Protein AF-A0A1H1DS01-F1 (afdb_monomer_lite)

Structure (mmCIF, N/CA/C/O backbone):
data_AF-A0A1H1DS01-F1
#
_entry.id   AF-A0A1H1DS01-F1
#
loop_
_atom_site.group_PDB
_atom_site.id
_atom_site.type_symbol
_atom_site.label_atom_id
_atom_site.label_alt_id
_atom_site.label_comp_id
_atom_site.label_asym_id
_atom_site.label_entity_id
_atom_site.label_seq_id
_atom_site.pdbx_PDB_ins_code
_atom_site.Cartn_x
_atom_site.Cartn_y
_atom_site.Cartn_z
_atom_site.occupancy
_atom_site.B_iso_or_equiv
_atom_site.auth_seq_id
_atom_site.auth_comp_id
_atom_site.auth_asym_id
_atom_site.auth_atom_id
_atom_site.pdbx_PDB_model_num
ATOM 1 N N . MET A 1 1 ? -51.514 11.101 41.694 1.00 50.31 1 MET A N 1
ATOM 2 C CA . MET A 1 1 ? -50.246 11.629 42.234 1.00 50.31 1 MET A CA 1
ATOM 3 C C . MET A 1 1 ? -49.363 10.416 42.470 1.00 50.31 1 MET A C 1
ATOM 5 O O . MET A 1 1 ? -49.739 9.581 43.278 1.00 50.31 1 MET A O 1
ATOM 9 N N . PHE A 1 2 ? -48.338 10.200 41.643 1.00 53.12 2 PHE A N 1
ATOM 10 C CA . PHE A 1 2 ? -47.475 9.023 41.777 1.00 53.12 2 PHE A CA 1
ATOM 11 C C . PHE A 1 2 ? -46.406 9.329 42.829 1.00 53.12 2 PHE A C 1
ATOM 13 O O . PHE A 1 2 ? -45.490 10.099 42.551 1.00 53.12 2 PHE A O 1
ATOM 20 N N . ASP A 1 3 ? -46.541 8.745 44.021 1.00 54.31 3 ASP A N 1
ATOM 21 C CA . ASP A 1 3 ? -45.466 8.702 45.014 1.00 54.31 3 ASP A CA 1
ATOM 22 C C . ASP A 1 3 ? -44.385 7.747 44.503 1.00 54.31 3 ASP A C 1
ATOM 24 O O . ASP A 1 3 ? -44.428 6.531 44.704 1.00 54.31 3 ASP A O 1
ATOM 28 N N . ILE A 1 4 ? -43.426 8.297 43.762 1.00 55.34 4 ILE A N 1
ATOM 29 C CA . ILE A 1 4 ? -42.242 7.559 43.341 1.00 55.34 4 ILE A CA 1
ATOM 30 C C . ILE A 1 4 ? -41.373 7.390 44.587 1.00 55.34 4 ILE A C 1
ATOM 32 O O . ILE A 1 4 ? -40.723 8.331 45.039 1.00 55.34 4 ILE A O 1
ATOM 36 N N . GLN A 1 5 ? -41.387 6.188 45.167 1.00 58.75 5 GLN A N 1
ATOM 37 C CA . GLN A 1 5 ? -40.530 5.864 46.301 1.00 58.75 5 GLN A CA 1
ATOM 38 C C . GLN A 1 5 ? -39.050 6.068 45.911 1.00 58.75 5 GLN A C 1
ATOM 40 O O . GLN A 1 5 ? -38.630 5.603 44.846 1.00 58.75 5 GLN A O 1
ATOM 45 N N . PRO A 1 6 ? -38.228 6.720 46.754 1.00 60.66 6 PRO A N 1
ATOM 46 C CA . PRO A 1 6 ? -36.827 7.035 46.445 1.00 60.66 6 PRO A CA 1
ATOM 47 C C . PRO A 1 6 ? -35.970 5.792 46.135 1.00 60.66 6 PRO A C 1
ATOM 49 O O . PRO A 1 6 ? -34.990 5.869 45.395 1.00 60.66 6 PRO A O 1
ATOM 52 N N . THR A 1 7 ? -36.377 4.618 46.619 1.00 64.19 7 THR A N 1
ATOM 53 C CA . THR A 1 7 ? -35.790 3.304 46.302 1.00 64.19 7 THR A CA 1
ATOM 54 C C . THR A 1 7 ? -36.006 2.875 44.843 1.00 64.19 7 THR A C 1
ATOM 56 O O . THR A 1 7 ? -35.140 2.239 44.237 1.00 64.19 7 THR A O 1
ATOM 59 N N . LEU A 1 8 ? -37.135 3.257 44.245 1.00 60.75 8 LEU A N 1
ATOM 60 C CA . LEU A 1 8 ? -37.501 2.945 42.863 1.00 60.75 8 LEU A CA 1
ATOM 61 C C . LEU A 1 8 ? -36.730 3.836 41.872 1.00 60.75 8 LEU A C 1
ATOM 63 O O . LEU A 1 8 ? -36.267 3.365 40.837 1.00 60.75 8 LEU A O 1
ATOM 67 N N . MET A 1 9 ? -36.478 5.097 42.239 1.00 63.66 9 MET A N 1
ATOM 68 C CA . MET A 1 9 ? -35.556 5.978 41.507 1.00 63.66 9 MET A CA 1
ATOM 69 C C . MET A 1 9 ? -34.096 5.510 41.599 1.00 63.66 9 MET A C 1
ATOM 71 O O . MET A 1 9 ? -33.394 5.492 40.589 1.00 63.66 9 MET A O 1
ATOM 75 N N . GLY A 1 10 ? -33.640 5.089 42.785 1.00 67.69 10 GLY A N 1
ATOM 76 C CA . GLY A 1 10 ? -32.274 4.594 42.985 1.00 67.69 10 GLY A CA 1
ATOM 77 C C . GLY A 1 10 ? -31.959 3.338 42.165 1.00 67.69 10 GLY A C 1
ATOM 78 O O . GLY A 1 10 ? -30.898 3.265 41.543 1.00 67.69 10 GLY A O 1
ATOM 79 N N . SER A 1 11 ? -32.897 2.386 42.107 1.00 69.44 11 SER A N 1
ATOM 80 C CA . SER A 1 11 ? -32.769 1.150 41.315 1.00 69.44 11 SER A CA 1
ATOM 81 C C . SER A 1 11 ? -32.804 1.398 39.802 1.00 69.44 11 SER A C 1
ATOM 83 O O . SER A 1 11 ? -32.018 0.801 39.068 1.00 69.44 11 SER A O 1
ATOM 85 N N . LEU A 1 12 ? -33.634 2.333 39.324 1.00 69.62 12 LEU A N 1
ATOM 86 C CA . LEU A 1 12 ? -33.633 2.762 37.918 1.00 69.62 12 LEU A CA 1
ATOM 87 C C . LEU A 1 12 ? -32.304 3.414 37.510 1.00 69.62 12 LEU A C 1
ATOM 89 O O . LEU A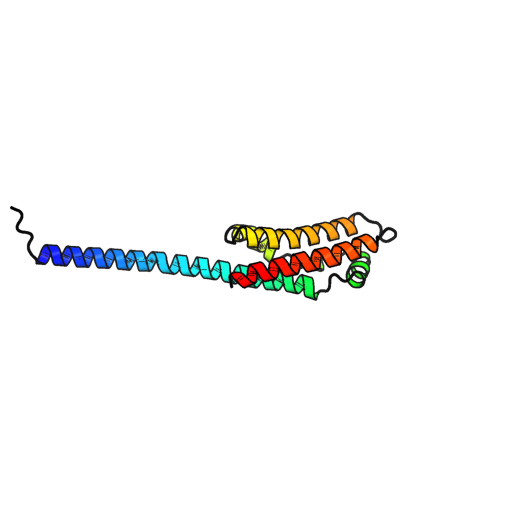 1 12 ? -31.790 3.134 36.424 1.00 69.62 12 LEU A O 1
ATOM 93 N N . LEU A 1 13 ? -31.711 4.237 38.381 1.00 68.38 13 LEU A N 1
ATOM 94 C CA . LEU A 1 13 ? -30.401 4.852 38.143 1.00 68.38 13 LEU A CA 1
ATOM 95 C C . LEU A 1 13 ? -29.264 3.819 38.118 1.00 68.38 13 LEU A C 1
ATOM 97 O O . LEU A 1 13 ? -28.383 3.895 37.266 1.00 68.38 13 LEU A O 1
ATOM 101 N N . THR A 1 14 ? -29.289 2.815 38.999 1.00 72.38 14 THR A N 1
ATOM 102 C CA . THR A 1 14 ? -28.267 1.748 38.991 1.00 72.38 14 THR A CA 1
ATOM 103 C C . THR A 1 14 ? -28.413 0.815 37.794 1.00 72.38 14 THR A C 1
ATOM 105 O O . THR A 1 14 ? -27.409 0.439 37.185 1.00 72.38 14 THR A O 1
ATOM 108 N N . ALA A 1 15 ? -29.645 0.463 37.418 1.00 70.62 15 ALA A N 1
ATOM 109 C CA . ALA A 1 15 ? -29.916 -0.364 36.245 1.00 70.62 15 ALA A CA 1
ATOM 110 C C . ALA A 1 15 ? -29.491 0.341 34.948 1.00 70.62 15 ALA A C 1
ATOM 112 O O . ALA A 1 15 ? -28.826 -0.264 34.107 1.00 70.62 15 ALA A O 1
ATOM 113 N N . SER A 1 16 ? -29.795 1.635 34.812 1.00 68.38 16 SER A N 1
ATOM 114 C CA . SER A 1 16 ? -29.337 2.432 33.669 1.00 68.38 16 SER A CA 1
ATOM 115 C C . SER A 1 16 ? -27.814 2.580 33.652 1.00 68.38 16 SER A C 1
ATOM 117 O O . SER A 1 16 ? -27.209 2.305 32.620 1.00 68.38 16 SER A O 1
ATOM 119 N N . ALA A 1 17 ? -27.166 2.891 34.779 1.00 72.25 17 ALA A N 1
ATOM 120 C CA . ALA A 1 17 ? -25.703 2.959 34.860 1.00 72.25 17 ALA A CA 1
ATOM 121 C C . ALA A 1 17 ? -25.020 1.632 34.475 1.00 72.25 17 ALA A C 1
ATOM 123 O O . ALA A 1 17 ? -24.008 1.635 33.775 1.00 72.25 17 ALA A O 1
ATOM 124 N N . SER A 1 18 ? -25.602 0.498 34.872 1.00 71.19 18 SER A N 1
ATOM 125 C CA . SER A 1 18 ? -25.107 -0.840 34.527 1.00 71.19 18 SER A CA 1
ATOM 126 C C . SER A 1 18 ? -25.268 -1.138 33.033 1.00 71.19 18 SER A C 1
ATOM 128 O O . SER A 1 18 ? -24.355 -1.673 32.407 1.00 71.19 18 SER A O 1
ATOM 130 N N . LEU A 1 19 ? -26.395 -0.733 32.436 1.00 66.00 19 LEU A N 1
ATOM 131 C CA . LEU A 1 19 ? -26.642 -0.859 31.000 1.00 66.00 19 LEU A CA 1
ATOM 132 C C . LEU A 1 19 ? -25.675 0.011 30.182 1.00 66.00 19 LEU A C 1
ATOM 134 O O . LEU A 1 19 ? -25.098 -0.465 29.208 1.00 66.00 19 LEU A O 1
ATOM 138 N N . PHE A 1 20 ? -25.443 1.258 30.605 1.00 72.00 20 PHE A N 1
ATOM 139 C CA . PHE A 1 20 ? -24.449 2.145 29.995 1.00 72.00 20 PHE A CA 1
ATOM 140 C C . PHE A 1 20 ? -23.031 1.585 30.139 1.00 72.00 20 PHE A C 1
ATOM 142 O O . PHE A 1 20 ? -22.289 1.566 29.161 1.00 72.00 20 PHE A O 1
ATOM 149 N N . GLY A 1 21 ? -22.664 1.072 31.317 1.00 69.12 21 GLY A N 1
ATOM 150 C CA . GLY A 1 21 ? -21.370 0.427 31.543 1.00 69.12 21 GLY A CA 1
ATOM 151 C C . GLY A 1 21 ? -21.156 -0.793 30.644 1.00 69.12 21 GLY A C 1
ATOM 152 O O . GLY A 1 21 ? -20.094 -0.929 30.040 1.00 69.12 21 GLY A O 1
ATOM 153 N N . ALA A 1 22 ? -22.179 -1.637 30.482 1.00 75.50 22 ALA A N 1
ATOM 154 C CA . ALA A 1 22 ? -22.139 -2.789 29.583 1.00 75.50 22 ALA A CA 1
ATOM 155 C C . ALA A 1 22 ? -22.058 -2.373 28.105 1.00 75.50 22 ALA A C 1
ATOM 157 O O . ALA A 1 22 ? -21.284 -2.949 27.343 1.00 75.50 22 ALA A O 1
ATOM 158 N N . LEU A 1 23 ? -22.806 -1.341 27.703 1.00 71.38 23 LEU A N 1
ATOM 159 C CA . LEU A 1 23 ? -22.790 -0.808 26.341 1.00 71.38 23 LEU A CA 1
ATOM 160 C C . LEU A 1 23 ? -21.414 -0.222 25.987 1.00 71.38 23 LEU A C 1
ATOM 162 O O . LEU A 1 23 ? -20.838 -0.554 24.952 1.00 71.38 23 LEU A O 1
ATOM 166 N N . VAL A 1 24 ? -20.855 0.608 26.869 1.00 73.81 24 VAL A N 1
ATOM 167 C CA . VAL A 1 24 ? -19.507 1.172 26.717 1.00 73.81 24 VAL A CA 1
ATOM 168 C C . VAL A 1 24 ? -18.469 0.047 26.704 1.00 73.81 24 VAL A C 1
ATOM 170 O O . VAL A 1 24 ? -17.614 0.013 25.818 1.00 73.81 24 VAL A O 1
ATOM 173 N N . GLY A 1 25 ? -18.589 -0.922 27.614 1.00 72.06 25 GLY A N 1
ATOM 174 C CA . GLY A 1 25 ? -17.727 -2.102 27.676 1.00 72.06 25 GLY A CA 1
ATOM 175 C C . GLY A 1 25 ? -17.773 -2.977 26.419 1.00 72.06 25 GLY A C 1
ATOM 176 O O . GLY A 1 25 ? -16.764 -3.589 26.078 1.00 72.06 25 GLY A O 1
ATOM 177 N N . ALA A 1 26 ? -18.893 -3.004 25.693 1.00 73.69 26 ALA A N 1
ATOM 178 C CA . ALA A 1 26 ? -19.033 -3.744 24.439 1.00 73.69 26 ALA A CA 1
ATOM 179 C C . ALA A 1 26 ? -18.504 -2.969 23.216 1.00 73.69 26 ALA A C 1
ATOM 181 O O . ALA A 1 26 ? -17.849 -3.550 22.349 1.00 73.69 26 ALA A O 1
ATOM 182 N N . ILE A 1 27 ? -18.750 -1.656 23.143 1.00 78.62 27 ILE A N 1
ATOM 183 C CA . ILE A 1 27 ? -18.408 -0.826 21.974 1.00 78.62 27 ILE A CA 1
ATOM 184 C C . ILE A 1 27 ? -16.920 -0.458 21.950 1.00 78.62 27 ILE A C 1
ATOM 186 O O . ILE A 1 27 ? -16.280 -0.503 20.894 1.00 78.62 27 ILE A O 1
ATOM 190 N N . VAL A 1 28 ? -16.345 -0.105 23.103 1.00 78.69 28 VAL A N 1
ATOM 191 C CA . VAL A 1 28 ? -14.962 0.391 23.194 1.00 78.69 28 VAL A CA 1
ATOM 192 C C . VAL A 1 28 ? -13.940 -0.620 22.644 1.00 78.69 28 VAL A C 1
ATOM 194 O O . VAL A 1 28 ? -13.123 -0.228 21.805 1.00 78.69 28 VAL A O 1
ATOM 197 N N . PRO A 1 29 ? -13.984 -1.924 22.990 1.00 81.38 29 PRO A N 1
ATOM 198 C CA . PRO A 1 29 ? -13.058 -2.908 22.428 1.00 81.38 29 PRO A CA 1
ATOM 199 C C . PRO A 1 29 ? -13.169 -3.041 20.908 1.00 81.38 29 PRO A C 1
ATOM 201 O O . PRO A 1 29 ? -12.159 -3.236 20.231 1.00 81.38 29 PRO A O 1
ATOM 204 N N . GLN A 1 30 ? -14.377 -2.918 20.350 1.00 81.25 30 GLN A N 1
ATOM 205 C CA . GLN A 1 30 ? -14.587 -2.988 18.906 1.00 81.25 30 GLN A CA 1
ATOM 206 C C . GLN A 1 30 ? -13.953 -1.787 18.197 1.00 81.25 30 GLN A C 1
ATOM 208 O O . GLN A 1 30 ? -13.245 -1.970 17.206 1.00 81.25 30 GLN A O 1
ATOM 213 N N . GLN A 1 31 ? -14.118 -0.577 18.737 1.00 82.25 31 GLN A N 1
ATOM 214 C CA . GLN A 1 31 ? -13.475 0.622 18.193 1.00 82.25 31 GLN A CA 1
ATOM 215 C C . GLN A 1 31 ? -11.944 0.553 18.284 1.00 82.25 31 GLN A C 1
ATOM 217 O O . GLN A 1 31 ? -11.258 0.869 17.310 1.00 82.25 31 GLN A O 1
ATOM 222 N N . ILE A 1 32 ? -11.400 0.069 19.407 1.00 82.00 32 ILE A N 1
ATOM 223 C CA . ILE A 1 32 ? -9.951 -0.128 19.579 1.00 82.00 32 ILE A CA 1
ATOM 224 C C . ILE A 1 32 ? -9.419 -1.147 18.563 1.00 82.00 32 ILE A C 1
ATOM 226 O O . ILE A 1 32 ? -8.400 -0.899 17.918 1.00 82.00 32 ILE A O 1
ATOM 230 N N . ARG A 1 33 ? -10.121 -2.270 18.353 1.00 84.19 33 ARG A N 1
ATOM 231 C CA . ARG A 1 33 ? -9.736 -3.279 17.350 1.00 84.19 33 ARG A CA 1
ATOM 232 C C . ARG A 1 33 ? -9.720 -2.705 15.936 1.00 84.19 33 ARG A C 1
ATOM 234 O O . ARG A 1 33 ? -8.766 -2.958 15.206 1.00 84.19 33 ARG A O 1
ATOM 241 N N . VAL A 1 34 ? -10.734 -1.929 15.550 1.00 84.56 34 VAL A N 1
ATOM 242 C CA . VAL A 1 34 ? -10.787 -1.286 14.224 1.00 84.56 34 VAL A CA 1
ATOM 243 C C . VAL A 1 34 ? -9.645 -0.284 14.062 1.00 84.56 34 VAL A C 1
ATOM 245 O O . VAL A 1 34 ? -8.954 -0.303 13.045 1.00 84.56 34 VAL A O 1
ATOM 248 N N . ARG A 1 35 ? -9.386 0.545 15.079 1.00 84.94 35 ARG A N 1
ATOM 249 C CA . ARG A 1 35 ? -8.281 1.511 15.061 1.00 84.94 35 ARG A CA 1
ATOM 250 C C . ARG A 1 35 ? -6.923 0.823 14.913 1.00 84.94 35 ARG A C 1
ATOM 252 O O . ARG A 1 35 ? -6.127 1.234 14.074 1.00 84.94 35 ARG A O 1
ATOM 259 N N . ASN A 1 36 ? -6.677 -0.238 15.681 1.00 86.12 36 ASN A N 1
ATOM 260 C CA . ASN A 1 36 ? -5.420 -0.984 15.624 1.00 86.12 36 ASN A CA 1
ATOM 261 C C . ASN A 1 36 ? -5.247 -1.710 14.286 1.00 86.12 36 ASN A C 1
ATOM 263 O O . ASN A 1 36 ? -4.152 -1.705 13.738 1.00 86.12 36 ASN A O 1
ATOM 267 N N . ARG A 1 37 ? -6.323 -2.274 13.719 1.00 85.81 37 ARG A N 1
ATOM 268 C CA . ARG A 1 37 ? -6.288 -2.879 12.377 1.00 85.81 37 ARG A CA 1
ATOM 269 C C . ARG A 1 37 ? -5.900 -1.864 11.306 1.00 85.81 37 ARG A C 1
ATOM 271 O O . ARG A 1 37 ? -4.982 -2.135 10.544 1.00 85.81 37 ARG A O 1
ATOM 278 N N . ARG A 1 38 ? -6.519 -0.677 11.305 1.00 88.00 38 ARG A N 1
ATOM 279 C CA . ARG A 1 38 ? -6.157 0.411 10.377 1.00 88.00 38 ARG A CA 1
ATOM 280 C C . ARG A 1 38 ? -4.703 0.842 10.539 1.00 88.00 38 ARG A C 1
ATOM 282 O O . ARG A 1 38 ? -3.998 0.987 9.550 1.00 88.00 38 ARG A O 1
ATOM 289 N N . LYS A 1 39 ? -4.240 1.010 11.782 1.00 88.19 39 LYS A N 1
ATOM 290 C CA . LYS A 1 39 ? -2.848 1.379 12.062 1.00 88.19 39 LYS A CA 1
ATOM 291 C C . LYS A 1 39 ? -1.864 0.319 11.559 1.00 88.19 39 LYS A C 1
ATOM 293 O O . LYS A 1 39 ? -0.882 0.665 10.915 1.00 88.19 39 LYS A O 1
ATOM 298 N N . ASN A 1 40 ? -2.140 -0.957 11.812 1.00 87.25 40 ASN A N 1
ATOM 299 C CA . ASN A 1 40 ? -1.289 -2.051 11.347 1.00 87.25 40 ASN A CA 1
ATOM 300 C C . ASN A 1 40 ? -1.278 -2.146 9.819 1.00 87.25 40 ASN A C 1
ATOM 302 O O . ASN A 1 40 ? -0.214 -2.344 9.245 1.00 87.25 40 ASN A O 1
ATOM 306 N N . LEU A 1 41 ? -2.428 -1.942 9.167 1.00 88.94 41 LEU A N 1
ATOM 307 C CA . LEU A 1 41 ? -2.521 -1.890 7.709 1.00 88.94 41 LEU A CA 1
ATOM 308 C C . LEU A 1 41 ? -1.672 -0.750 7.132 1.00 88.94 41 LEU A C 1
ATOM 310 O O . LEU A 1 41 ? -0.898 -0.982 6.211 1.00 88.94 41 LEU A O 1
ATOM 314 N N . ARG A 1 42 ? -1.755 0.455 7.710 1.00 90.44 42 ARG A N 1
ATOM 315 C CA . ARG A 1 42 ? -0.910 1.597 7.322 1.00 90.44 42 ARG A CA 1
ATOM 316 C C . ARG A 1 42 ? 0.572 1.287 7.446 1.00 90.44 42 ARG A C 1
ATOM 318 O O . ARG A 1 42 ? 1.320 1.540 6.514 1.00 90.44 42 ARG A O 1
ATOM 325 N N . LEU A 1 43 ? 0.994 0.727 8.579 1.00 88.44 43 LEU A N 1
ATOM 326 C CA . LEU A 1 43 ? 2.395 0.365 8.804 1.00 88.44 43 LEU A CA 1
ATOM 327 C C . LEU A 1 43 ? 2.8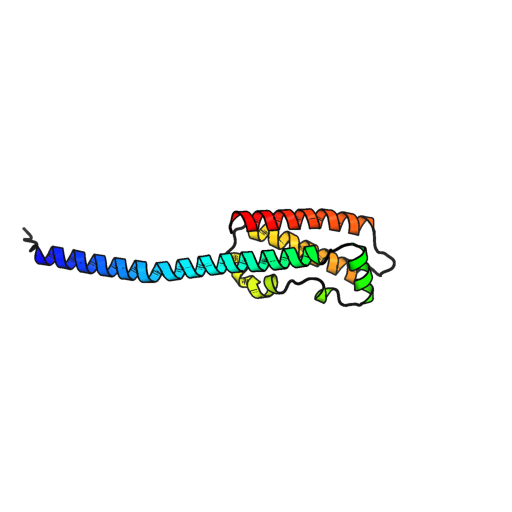74 -0.700 7.813 1.00 88.44 43 LEU A C 1
ATOM 329 O O . LEU A 1 43 ? 3.979 -0.581 7.291 1.00 88.44 43 LEU A O 1
ATOM 333 N N . ALA A 1 44 ? 2.045 -1.707 7.534 1.00 87.44 44 ALA A N 1
ATOM 334 C CA . ALA A 1 44 ? 2.371 -2.757 6.580 1.00 87.44 44 ALA A CA 1
ATOM 335 C C . ALA A 1 44 ? 2.488 -2.201 5.150 1.00 87.44 44 ALA A C 1
ATOM 337 O O . ALA A 1 44 ? 3.491 -2.449 4.491 1.00 87.44 44 ALA A O 1
ATOM 338 N N . LEU A 1 45 ? 1.524 -1.387 4.703 1.00 88.62 45 LEU A N 1
ATOM 339 C CA . LEU A 1 45 ? 1.554 -0.752 3.380 1.00 88.62 45 LEU A CA 1
ATOM 340 C C . LEU A 1 45 ? 2.716 0.231 3.241 1.00 88.62 45 LEU A C 1
ATOM 342 O O . LEU A 1 45 ? 3.398 0.225 2.226 1.00 88.62 45 LEU A O 1
ATOM 346 N N . ARG A 1 46 ? 2.993 1.032 4.275 1.00 89.00 46 ARG A N 1
ATOM 347 C CA . ARG A 1 46 ? 4.162 1.918 4.323 1.00 89.00 46 ARG A CA 1
ATOM 348 C C . ARG A 1 46 ? 5.462 1.134 4.194 1.00 89.00 46 ARG A C 1
ATOM 350 O O . ARG A 1 46 ? 6.358 1.554 3.473 1.00 89.00 46 ARG A O 1
ATOM 357 N N . SER A 1 47 ? 5.577 0.015 4.910 1.00 87.00 47 SER A N 1
ATOM 358 C CA . SER A 1 47 ? 6.751 -0.854 4.834 1.00 87.00 47 SER A CA 1
ATOM 359 C C . SER A 1 47 ? 6.914 -1.448 3.438 1.00 87.00 47 SER A C 1
ATOM 361 O O . SER A 1 47 ? 8.024 -1.444 2.927 1.00 87.00 47 SER A O 1
ATOM 363 N N . GLU A 1 48 ? 5.832 -1.928 2.824 1.00 85.69 48 GLU A N 1
ATOM 364 C CA . GLU A 1 48 ? 5.852 -2.497 1.471 1.00 85.69 48 GLU A CA 1
ATOM 365 C C . GLU A 1 48 ? 6.227 -1.443 0.419 1.00 85.69 48 GLU A C 1
ATOM 367 O O . GLU A 1 48 ? 7.184 -1.631 -0.323 1.00 85.69 48 GLU A O 1
ATOM 372 N N . ILE A 1 49 ? 5.568 -0.279 0.432 1.00 86.69 49 ILE A N 1
ATOM 373 C CA . ILE A 1 49 ? 5.861 0.844 -0.475 1.00 86.69 49 ILE A CA 1
ATOM 374 C C . ILE A 1 49 ? 7.318 1.308 -0.331 1.00 86.69 49 ILE A C 1
ATOM 376 O O . ILE A 1 49 ? 7.989 1.567 -1.327 1.00 86.69 49 ILE A O 1
ATOM 380 N N . ASN A 1 50 ? 7.844 1.364 0.896 1.00 85.69 50 ASN A N 1
ATOM 381 C CA . ASN A 1 50 ? 9.256 1.669 1.119 1.00 85.69 50 ASN A CA 1
ATOM 382 C C . ASN A 1 50 ? 10.189 0.553 0.648 1.00 85.69 50 ASN A C 1
ATOM 384 O O . ASN A 1 50 ? 11.265 0.859 0.159 1.00 85.69 50 ASN A O 1
ATOM 388 N N . GLN A 1 51 ? 9.816 -0.720 0.783 1.00 79.88 51 GLN A N 1
ATOM 389 C CA . GLN A 1 51 ? 10.624 -1.826 0.266 1.00 79.88 51 GLN A CA 1
ATOM 390 C C . GLN A 1 51 ? 10.700 -1.807 -1.257 1.00 79.88 51 GLN A C 1
ATOM 392 O O . GLN A 1 51 ? 11.776 -2.065 -1.784 1.00 79.88 51 GLN A O 1
ATOM 397 N N . ILE A 1 52 ? 9.605 -1.460 -1.938 1.00 77.69 52 ILE A N 1
ATOM 398 C CA . ILE A 1 52 ? 9.583 -1.270 -3.394 1.00 77.69 52 ILE A CA 1
ATOM 399 C C . ILE A 1 52 ? 10.526 -0.129 -3.791 1.00 77.69 52 ILE A C 1
ATOM 401 O O . ILE A 1 52 ? 11.310 -0.271 -4.720 1.00 77.69 52 ILE A O 1
ATOM 405 N N . PHE A 1 53 ? 10.482 0.988 -3.062 1.00 75.19 53 PHE A N 1
ATOM 406 C CA . PHE A 1 53 ? 11.352 2.134 -3.327 1.00 75.19 53 PHE A CA 1
ATOM 407 C C . PHE A 1 53 ? 12.833 1.837 -3.049 1.00 75.19 53 PHE A C 1
ATOM 409 O O . PHE A 1 53 ? 13.691 2.180 -3.850 1.00 75.19 53 PHE A O 1
ATOM 416 N N . LEU A 1 54 ? 13.133 1.166 -1.931 1.00 70.12 54 LEU A N 1
ATOM 417 C CA . LEU A 1 54 ? 14.491 0.777 -1.528 1.00 70.12 54 LEU A CA 1
ATOM 418 C C . LEU A 1 54 ? 15.082 -0.342 -2.382 1.00 70.12 54 LEU A C 1
ATOM 420 O O . LEU A 1 54 ? 16.299 -0.466 -2.435 1.00 70.12 54 LEU A O 1
ATOM 424 N N . HIS A 1 55 ? 14.246 -1.153 -3.036 1.00 65.94 55 HIS A N 1
ATOM 425 C CA . HIS A 1 55 ? 14.714 -2.055 -4.087 1.00 65.94 55 HIS A CA 1
ATOM 426 C C . HIS A 1 55 ? 15.174 -1.307 -5.331 1.00 65.94 55 HIS A C 1
ATOM 428 O O . HIS A 1 55 ? 15.581 -1.980 -6.268 1.00 65.94 55 HIS A O 1
ATOM 434 N N . GLU A 1 56 ? 15.134 0.034 -5.307 1.00 57.91 56 GLU A N 1
ATOM 435 C CA . GLU A 1 56 ? 15.615 0.922 -6.345 1.00 57.91 56 GLU A CA 1
ATOM 436 C C . GLU A 1 56 ? 15.139 0.395 -7.695 1.00 57.91 56 GLU A C 1
ATOM 438 O O . GLU A 1 56 ? 15.847 -0.325 -8.397 1.00 57.91 56 GLU A O 1
ATOM 443 N N . LEU A 1 57 ? 13.924 0.792 -8.088 1.00 61.53 57 LEU A N 1
ATOM 444 C CA . LEU A 1 57 ? 13.452 0.729 -9.479 1.00 61.53 57 LEU A CA 1
ATOM 445 C C . LEU A 1 57 ? 14.320 1.629 -10.395 1.00 61.53 57 LEU A C 1
ATOM 447 O O . LEU A 1 57 ? 13.819 2.332 -11.267 1.00 61.53 57 LEU A O 1
ATOM 451 N N . HIS A 1 58 ? 15.634 1.634 -10.174 1.00 58.94 58 HIS A N 1
ATOM 452 C CA . HIS A 1 58 ? 16.651 2.132 -11.057 1.00 58.94 58 HIS A CA 1
ATOM 453 C C . HIS A 1 58 ? 16.586 1.333 -12.347 1.00 58.94 58 HIS A C 1
ATOM 455 O O . HIS A 1 58 ? 16.406 0.113 -12.369 1.00 58.94 58 HIS A O 1
ATOM 461 N N . VAL A 1 59 ? 16.736 2.070 -13.437 1.00 57.81 59 VAL A N 1
ATOM 462 C CA . VAL A 1 59 ? 16.627 1.552 -14.794 1.00 57.81 59 VAL A CA 1
ATOM 463 C C . VAL A 1 59 ? 17.584 0.378 -15.026 1.00 57.81 59 VAL A C 1
ATOM 465 O O . VAL A 1 59 ? 17.206 -0.591 -15.676 1.00 57.81 59 VAL A O 1
ATOM 468 N N . ASP A 1 60 ? 18.767 0.422 -14.408 1.00 59.41 60 ASP A N 1
ATOM 469 C CA . ASP A 1 60 ? 19.785 -0.631 -14.482 1.00 59.41 60 ASP A CA 1
ATOM 470 C C . ASP A 1 60 ? 19.326 -1.938 -13.816 1.00 59.41 60 ASP A C 1
ATOM 472 O O . ASP A 1 60 ? 19.479 -3.017 -14.385 1.00 59.41 60 ASP A O 1
ATOM 476 N N . VAL A 1 61 ? 18.691 -1.834 -12.643 1.00 61.97 61 VAL A N 1
ATOM 477 C CA . VAL A 1 61 ? 18.135 -2.971 -11.895 1.00 61.97 61 VAL A CA 1
ATOM 478 C C . VAL A 1 61 ? 16.986 -3.577 -12.699 1.00 61.97 61 VAL A C 1
ATOM 480 O O . VAL A 1 61 ? 16.976 -4.767 -12.998 1.00 61.97 61 VAL A O 1
ATOM 483 N N . LEU A 1 62 ? 16.045 -2.743 -13.145 1.00 62.75 62 LEU A N 1
ATOM 484 C CA . LEU A 1 62 ? 14.923 -3.168 -13.981 1.00 62.75 62 LEU A CA 1
ATOM 485 C C . LEU A 1 62 ? 15.371 -3.874 -15.271 1.00 62.75 62 LEU A C 1
ATOM 487 O O . LEU A 1 62 ? 14.793 -4.902 -15.625 1.00 62.75 62 LEU A O 1
ATOM 491 N N . ALA A 1 63 ? 16.401 -3.361 -15.947 1.00 59.78 63 ALA A N 1
ATOM 492 C CA . ALA A 1 63 ? 16.947 -3.963 -17.159 1.00 59.78 63 ALA A CA 1
ATOM 493 C C . ALA A 1 63 ? 17.548 -5.355 -16.891 1.00 59.78 63 ALA A C 1
ATOM 495 O O . ALA A 1 63 ? 17.194 -6.306 -17.589 1.00 59.78 63 ALA A O 1
ATOM 496 N N . GLU A 1 64 ? 18.364 -5.509 -15.844 1.00 61.66 64 GLU A N 1
ATOM 497 C CA . GLU A 1 64 ? 18.996 -6.787 -15.468 1.00 61.66 64 GLU A CA 1
ATOM 498 C C . GLU A 1 64 ? 17.958 -7.884 -15.153 1.00 61.66 64 GLU A C 1
ATOM 500 O O . GLU A 1 64 ? 18.132 -9.058 -15.485 1.00 61.66 64 GLU A O 1
ATOM 505 N N . PHE A 1 65 ? 16.812 -7.511 -14.580 1.00 60.12 65 PHE A N 1
ATOM 506 C CA . PHE A 1 65 ? 15.762 -8.471 -14.231 1.00 60.12 65 PHE A CA 1
ATOM 507 C C . PHE A 1 65 ? 14.840 -8.863 -15.382 1.00 60.12 65 PHE A C 1
ATOM 509 O O . PHE A 1 65 ? 14.207 -9.925 -15.322 1.00 60.12 65 PHE A O 1
ATOM 516 N N . THR A 1 66 ? 14.777 -8.054 -16.438 1.00 58.69 66 THR A N 1
ATOM 517 C CA . THR A 1 66 ? 14.064 -8.446 -17.656 1.00 58.69 66 THR A CA 1
ATOM 518 C C . THR A 1 66 ? 14.729 -9.669 -18.292 1.00 58.69 66 THR A C 1
ATOM 520 O O . THR A 1 66 ? 14.023 -10.588 -18.704 1.00 58.69 66 THR A O 1
ATOM 523 N N . GLU A 1 67 ? 16.062 -9.765 -18.241 1.00 56.97 67 GLU A N 1
ATOM 524 C CA . GLU A 1 67 ? 16.814 -10.938 -18.711 1.00 56.97 67 GLU A CA 1
ATOM 52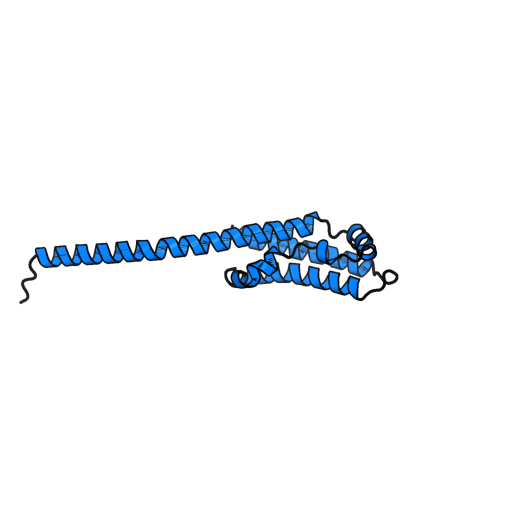5 C C . GLU A 1 67 ? 16.552 -12.197 -17.860 1.00 56.97 67 GLU A C 1
ATOM 527 O O . GLU A 1 67 ? 16.603 -13.320 -18.364 1.00 56.97 67 GLU A O 1
ATOM 532 N N . ALA A 1 68 ? 16.218 -12.027 -16.575 1.00 57.47 68 ALA A N 1
ATOM 533 C CA . ALA A 1 68 ? 15.967 -13.122 -15.634 1.00 57.47 68 ALA A CA 1
ATOM 534 C C . ALA A 1 68 ? 14.510 -13.641 -15.626 1.00 57.47 68 ALA A C 1
ATOM 536 O O . ALA A 1 68 ? 14.212 -14.624 -14.937 1.00 57.47 68 ALA A O 1
ATOM 537 N N . GLY A 1 69 ? 13.591 -12.994 -16.356 1.00 54.22 69 GLY A N 1
ATOM 538 C CA . GLY A 1 69 ? 12.205 -13.447 -16.544 1.00 54.22 69 GLY A CA 1
ATOM 539 C C . GLY A 1 69 ? 11.331 -13.490 -15.279 1.00 54.22 69 GLY A C 1
ATOM 540 O O . GLY A 1 69 ? 10.299 -14.156 -15.281 1.00 54.22 69 GLY A O 1
ATOM 541 N N . ASN A 1 70 ? 11.722 -12.815 -14.192 1.00 58.41 70 ASN A N 1
ATOM 542 C CA . ASN A 1 70 ? 11.054 -12.898 -12.881 1.00 58.41 70 ASN A CA 1
ATOM 543 C C . ASN A 1 70 ? 10.707 -11.520 -12.282 1.00 58.41 70 ASN A C 1
ATOM 545 O O . ASN A 1 70 ? 10.885 -11.285 -11.088 1.00 58.41 70 ASN A O 1
ATOM 549 N N . LEU A 1 71 ? 10.150 -10.609 -13.087 1.00 58.94 71 LEU A N 1
ATOM 550 C CA . LEU A 1 71 ? 9.687 -9.288 -12.623 1.00 58.94 71 LEU A CA 1
ATOM 551 C C . LEU A 1 71 ? 8.657 -9.363 -11.479 1.00 58.94 71 LEU A C 1
ATOM 553 O O . LEU A 1 71 ? 8.650 -8.514 -10.591 1.00 58.94 71 LEU A O 1
ATOM 557 N N . SER A 1 72 ? 7.833 -10.412 -11.439 1.00 56.22 72 SER A N 1
ATOM 558 C CA . SER A 1 72 ? 6.839 -10.627 -10.379 1.00 56.22 72 SER A CA 1
ATOM 559 C C . SER A 1 72 ? 7.441 -10.917 -8.996 1.00 56.22 72 SER A C 1
ATOM 561 O O . SER A 1 72 ? 6.724 -10.855 -8.004 1.00 56.22 72 SER A O 1
ATOM 563 N N . GLN A 1 73 ? 8.735 -11.253 -8.906 1.00 55.34 73 GLN A N 1
ATOM 564 C CA . GLN A 1 73 ? 9.435 -11.450 -7.624 1.00 55.34 73 GLN A CA 1
ATOM 565 C C . GLN A 1 73 ? 10.066 -10.158 -7.081 1.00 55.34 73 GLN A C 1
ATOM 567 O O . GLN A 1 73 ? 10.454 -10.109 -5.917 1.00 55.34 73 GLN A O 1
ATOM 572 N N . LEU A 1 74 ? 10.161 -9.126 -7.919 1.00 56.59 74 LEU A N 1
ATOM 573 C CA . LEU A 1 74 ? 10.887 -7.878 -7.668 1.00 56.59 74 LEU A CA 1
ATOM 574 C C . LEU A 1 74 ? 10.029 -6.853 -6.914 1.00 56.59 74 LEU A C 1
ATOM 576 O O . LEU A 1 74 ? 10.529 -6.003 -6.183 1.00 56.59 74 LEU A O 1
ATOM 580 N N . LEU A 1 75 ? 8.713 -6.951 -7.085 1.00 65.62 75 LEU A N 1
ATOM 581 C CA . LEU A 1 75 ? 7.745 -5.987 -6.591 1.00 65.62 75 LEU A CA 1
ATOM 582 C C . LEU A 1 75 ? 6.918 -6.654 -5.492 1.00 65.62 75 LEU A C 1
ATOM 584 O O . LEU A 1 75 ? 5.958 -7.366 -5.800 1.00 65.62 75 LEU A O 1
ATOM 588 N N . PRO A 1 76 ? 7.279 -6.483 -4.207 1.00 67.06 76 PRO A N 1
ATOM 589 C CA . PRO A 1 76 ? 6.455 -6.993 -3.127 1.00 67.06 76 PRO A CA 1
ATOM 590 C C . PRO A 1 76 ? 5.118 -6.244 -3.158 1.00 67.06 76 PRO A C 1
ATOM 592 O O . PRO A 1 76 ? 5.032 -5.096 -2.751 1.00 67.06 76 PRO A O 1
ATOM 595 N N . THR A 1 77 ? 4.079 -6.887 -3.689 1.00 76.12 77 THR A N 1
ATOM 596 C CA . THR A 1 77 ? 2.681 -6.409 -3.672 1.00 76.12 77 THR A CA 1
ATOM 597 C C . THR A 1 77 ? 1.805 -7.274 -2.756 1.00 76.12 77 THR A C 1
ATOM 599 O O . THR A 1 77 ? 0.570 -7.212 -2.760 1.00 76.12 77 THR A O 1
ATOM 602 N N . ALA A 1 78 ? 2.443 -8.145 -1.970 1.00 77.31 78 ALA A N 1
ATOM 603 C CA . ALA A 1 78 ? 1.787 -9.178 -1.184 1.00 77.31 78 ALA A CA 1
ATOM 604 C C . ALA A 1 78 ? 0.908 -8.591 -0.073 1.00 77.31 78 ALA A C 1
ATOM 606 O O . ALA A 1 78 ? -0.185 -9.104 0.171 1.00 77.31 78 ALA A O 1
ATOM 607 N N . VAL A 1 79 ? 1.341 -7.515 0.589 1.00 82.25 79 VAL A N 1
ATOM 608 C CA . VAL A 1 79 ? 0.559 -6.817 1.614 1.00 82.25 79 VAL A CA 1
ATOM 609 C C . VAL A 1 79 ? -0.657 -6.165 0.976 1.00 82.25 79 VAL A C 1
ATOM 611 O O . VAL A 1 79 ? -1.755 -6.322 1.518 1.00 82.25 79 VAL A O 1
ATOM 614 N N . TYR A 1 80 ? -0.503 -5.486 -0.162 1.00 80.88 80 TYR A N 1
ATOM 615 C CA . TYR A 1 80 ? -1.628 -4.902 -0.888 1.00 80.88 80 TYR A CA 1
ATOM 616 C C . TYR A 1 80 ? -2.682 -5.957 -1.255 1.00 80.88 80 TYR A C 1
ATOM 618 O O . TYR A 1 80 ? -3.850 -5.824 -0.875 1.00 80.88 80 TYR A O 1
ATOM 626 N N . HIS A 1 81 ? -2.279 -7.056 -1.897 1.00 79.94 81 HIS A N 1
ATOM 627 C CA . HIS A 1 81 ? -3.212 -8.106 -2.315 1.00 79.94 81 HIS A CA 1
ATOM 628 C C . HIS A 1 81 ? -3.832 -8.863 -1.134 1.00 79.94 81 HIS A C 1
ATOM 630 O O . HIS A 1 81 ? -5.046 -9.076 -1.110 1.00 79.94 81 HIS A O 1
ATOM 636 N N . ALA A 1 82 ? -3.040 -9.219 -0.117 1.00 81.62 82 ALA A N 1
ATOM 637 C CA . ALA A 1 82 ? -3.539 -9.930 1.062 1.00 81.62 82 ALA A CA 1
ATOM 638 C C . ALA A 1 82 ? -4.533 -9.093 1.883 1.00 81.62 82 ALA A C 1
ATOM 640 O O . ALA A 1 82 ? -5.372 -9.646 2.598 1.00 81.62 82 ALA A O 1
ATOM 641 N N . ASN A 1 83 ? -4.461 -7.762 1.779 1.00 82.19 83 ASN A N 1
ATOM 642 C CA . ASN A 1 83 ? -5.301 -6.843 2.538 1.00 82.19 83 ASN A CA 1
ATOM 643 C C . ASN A 1 83 ? -6.298 -6.061 1.676 1.00 82.19 83 ASN A C 1
ATOM 645 O O . ASN A 1 83 ? -6.919 -5.135 2.197 1.00 82.19 83 ASN A O 1
ATOM 649 N N . ALA A 1 84 ? -6.536 -6.448 0.417 1.00 78.62 84 ALA A N 1
ATOM 650 C CA . ALA A 1 84 ? -7.444 -5.742 -0.493 1.00 78.62 84 ALA A CA 1
ATOM 651 C C . ALA A 1 84 ? -8.840 -5.486 0.118 1.00 78.62 84 ALA A C 1
ATOM 653 O O . ALA A 1 84 ? -9.380 -4.385 0.029 1.00 78.62 84 ALA A O 1
ATOM 654 N N . GLY A 1 85 ? -9.389 -6.462 0.854 1.00 77.38 85 GLY A N 1
ATOM 655 C CA . GLY A 1 85 ? -10.673 -6.322 1.560 1.00 77.38 85 GLY A CA 1
ATOM 656 C C . GLY A 1 85 ? -10.658 -5.366 2.765 1.00 77.38 85 GLY A C 1
ATOM 657 O O . GLY A 1 85 ? -11.713 -5.008 3.286 1.00 77.38 85 GLY A O 1
ATOM 658 N N . GLN A 1 86 ? -9.481 -4.950 3.232 1.00 81.69 86 GLN A N 1
ATOM 659 C CA . GLN A 1 86 ? -9.291 -4.017 4.347 1.00 81.69 86 GLN A CA 1
ATOM 660 C C . GLN A 1 86 ? -8.880 -2.613 3.885 1.00 81.69 86 GLN A C 1
ATOM 662 O O . GLN A 1 86 ? -8.990 -1.677 4.676 1.00 81.69 86 GLN A O 1
ATOM 667 N N . ILE A 1 87 ? -8.488 -2.437 2.616 1.00 80.12 87 ILE A N 1
ATOM 668 C CA . ILE A 1 87 ? -8.131 -1.131 2.033 1.00 80.12 87 ILE A CA 1
ATOM 669 C C . ILE A 1 87 ? -9.286 -0.132 2.153 1.00 80.12 87 ILE A C 1
ATOM 671 O O . ILE A 1 87 ? -9.056 1.028 2.477 1.00 80.12 87 ILE A O 1
ATOM 675 N N . GLY A 1 88 ? -10.539 -0.588 2.035 1.00 79.62 88 GLY A N 1
ATOM 676 C CA . GLY A 1 88 ? -11.729 0.253 2.240 1.00 79.62 88 GLY A CA 1
ATOM 677 C C . GLY A 1 88 ? -11.888 0.829 3.658 1.00 79.62 88 GLY A C 1
ATOM 678 O O . GLY A 1 88 ? -12.837 1.560 3.923 1.00 79.62 88 GLY A O 1
ATOM 679 N N . GLN A 1 89 ? -10.995 0.494 4.596 1.00 83.62 89 GLN A N 1
ATOM 680 C CA . GLN A 1 89 ? -10.949 1.085 5.936 1.00 83.62 89 GLN A CA 1
ATOM 681 C C . GLN A 1 89 ? -10.032 2.318 6.027 1.00 83.62 89 GLN A C 1
ATOM 683 O O . GLN A 1 89 ? -10.020 2.971 7.077 1.00 83.62 89 GLN A O 1
ATOM 688 N N . LEU A 1 90 ? -9.265 2.610 4.974 1.00 86.88 90 LEU A N 1
ATOM 689 C CA . LEU A 1 90 ? -8.442 3.810 4.824 1.00 86.88 90 LEU A CA 1
ATOM 690 C C . LEU A 1 90 ? -9.288 4.983 4.301 1.00 86.88 90 LEU A C 1
ATOM 692 O O . LEU A 1 90 ? -10.436 4.798 3.891 1.00 86.88 90 LEU A O 1
ATOM 696 N N . SER A 1 91 ? -8.764 6.208 4.361 1.00 88.12 91 SER A N 1
ATOM 697 C CA . SER A 1 91 ? -9.427 7.349 3.721 1.00 88.12 91 SER A CA 1
ATOM 698 C C . SER A 1 91 ? -9.304 7.296 2.204 1.00 88.12 91 SER A C 1
ATOM 700 O O . SER A 1 91 ? -8.391 6.676 1.671 1.00 88.12 91 SER A O 1
ATOM 702 N N . SER A 1 92 ? -10.192 8.003 1.506 1.00 89.19 92 SER A N 1
ATOM 703 C CA . SER A 1 92 ? -10.134 8.117 0.046 1.00 89.19 92 SER A CA 1
ATOM 704 C C . SER A 1 92 ? -8.767 8.604 -0.444 1.00 89.19 92 SER A C 1
ATOM 706 O O . SER A 1 92 ? -8.229 8.016 -1.372 1.00 89.19 92 SER A O 1
ATOM 708 N N . ASP A 1 93 ? -8.174 9.592 0.235 1.00 89.50 93 ASP A N 1
ATOM 709 C CA . ASP A 1 93 ? -6.853 10.132 -0.118 1.00 89.50 93 ASP A CA 1
ATOM 710 C C . ASP A 1 93 ? -5.735 9.083 0.035 1.00 89.50 93 ASP A C 1
ATOM 712 O O . ASP A 1 93 ? -4.869 8.963 -0.830 1.00 89.50 93 ASP A O 1
ATOM 716 N N . GLU A 1 94 ? -5.774 8.288 1.116 1.00 88.69 94 GLU A N 1
ATOM 717 C CA . GLU A 1 94 ? -4.826 7.189 1.346 1.00 88.69 94 GLU A CA 1
ATOM 718 C C . GLU A 1 94 ? -4.961 6.147 0.230 1.00 88.69 94 GLU A C 1
ATOM 720 O O . GLU A 1 94 ? -3.965 5.719 -0.349 1.00 88.69 94 GLU A O 1
ATOM 725 N N . ILE A 1 95 ? -6.200 5.767 -0.097 1.00 88.00 95 ILE A N 1
ATOM 726 C CA . ILE A 1 95 ? -6.498 4.787 -1.144 1.00 88.00 95 ILE A CA 1
ATOM 727 C C . ILE A 1 95 ? -6.008 5.289 -2.500 1.00 88.00 95 ILE A C 1
ATOM 729 O O . ILE A 1 95 ? -5.341 4.538 -3.203 1.00 88.00 95 ILE A O 1
ATOM 733 N N . GLU A 1 96 ? -6.301 6.537 -2.866 1.00 90.31 96 GLU A N 1
ATOM 734 C CA . GLU A 1 96 ? -5.873 7.123 -4.138 1.00 90.31 96 GLU A CA 1
ATOM 735 C C . GLU A 1 96 ? -4.346 7.112 -4.265 1.00 90.31 96 GLU A C 1
ATOM 737 O O . GLU A 1 96 ? -3.810 6.677 -5.287 1.00 90.31 96 GLU A O 1
ATOM 742 N N . ALA A 1 97 ? -3.634 7.531 -3.216 1.00 88.75 97 ALA A N 1
ATOM 743 C CA . ALA A 1 97 ? -2.178 7.569 -3.233 1.00 88.75 97 ALA A CA 1
ATOM 744 C C . ALA A 1 97 ? -1.570 6.157 -3.325 1.00 88.75 97 ALA A C 1
ATOM 746 O O . ALA A 1 97 ? -0.684 5.919 -4.144 1.00 88.75 97 ALA A O 1
ATOM 747 N N . ILE A 1 98 ? -2.099 5.201 -2.556 1.00 88.56 98 ILE A N 1
ATOM 748 C CA . ILE A 1 98 ? -1.681 3.793 -2.598 1.00 88.56 98 ILE A CA 1
ATOM 749 C C . ILE A 1 98 ? -1.941 3.188 -3.984 1.00 88.56 98 ILE A C 1
ATOM 751 O O . ILE A 1 98 ? -1.040 2.605 -4.581 1.00 88.56 98 ILE A O 1
ATOM 755 N N . VAL A 1 99 ? -3.151 3.350 -4.526 1.00 88.88 99 VAL A N 1
ATOM 756 C CA . VAL A 1 99 ? -3.525 2.831 -5.851 1.00 88.88 99 VAL A CA 1
ATOM 757 C C . VAL A 1 99 ? -2.645 3.431 -6.941 1.00 88.88 99 VAL A C 1
ATOM 759 O O . VAL A 1 99 ? -2.270 2.715 -7.865 1.00 88.88 99 VAL A O 1
ATOM 762 N N . THR A 1 100 ? -2.268 4.706 -6.829 1.00 89.00 100 THR A N 1
ATOM 763 C CA . THR A 1 100 ? -1.365 5.354 -7.791 1.00 89.00 100 THR A CA 1
ATOM 764 C C . THR A 1 100 ? -0.003 4.660 -7.837 1.00 89.00 100 THR A C 1
ATOM 766 O O . THR A 1 100 ? 0.497 4.390 -8.927 1.00 89.00 100 THR A O 1
ATOM 769 N N . VAL A 1 101 ? 0.572 4.3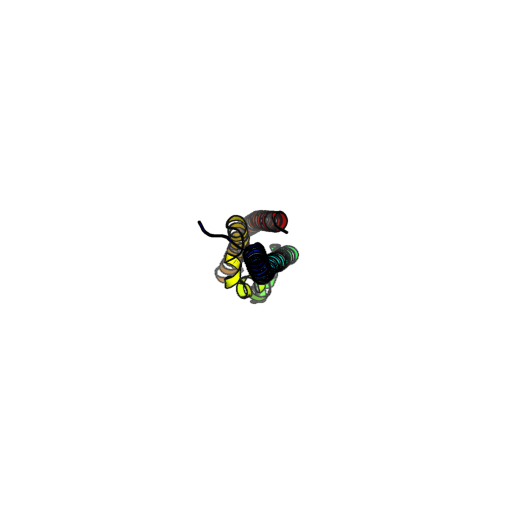15 -6.678 1.00 88.06 101 VAL A N 1
ATOM 770 C CA . VAL A 1 101 ? 1.846 3.577 -6.602 1.00 88.06 101 VAL A CA 1
ATOM 771 C C . VAL A 1 101 ? 1.721 2.211 -7.279 1.00 88.06 101 VAL A C 1
ATOM 773 O O . VAL A 1 101 ? 2.484 1.918 -8.197 1.00 88.06 101 VAL A O 1
ATOM 776 N N . TYR A 1 102 ? 0.728 1.401 -6.898 1.00 85.25 102 TYR A N 1
ATOM 777 C CA . TYR A 1 102 ? 0.562 0.057 -7.470 1.00 85.25 102 TYR A CA 1
ATOM 778 C C . 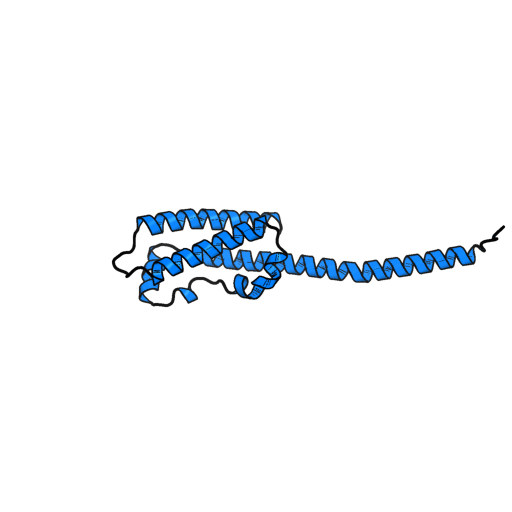TYR A 1 102 ? 0.181 0.078 -8.957 1.00 85.25 102 TYR A C 1
ATOM 780 O O . TYR A 1 102 ? 0.640 -0.768 -9.713 1.00 85.25 102 TYR A O 1
ATOM 788 N N . SER A 1 103 ? -0.560 1.088 -9.418 1.00 85.69 103 SER A N 1
ATOM 789 C CA . SER A 1 103 ? -0.865 1.247 -10.848 1.00 85.69 103 SER A CA 1
ATOM 790 C C . SER A 1 103 ? 0.387 1.562 -11.668 1.00 85.69 103 SER A C 1
ATOM 792 O O . SER A 1 103 ? 0.511 1.107 -12.803 1.00 85.69 103 SER A O 1
ATOM 794 N N . LYS A 1 104 ? 1.328 2.339 -11.110 1.00 84.94 104 LYS A N 1
ATOM 795 C CA . LYS A 1 104 ? 2.621 2.592 -11.758 1.00 84.94 104 LYS A CA 1
ATOM 796 C C . LYS A 1 104 ? 3.447 1.308 -11.824 1.00 84.94 104 LYS A C 1
ATOM 798 O O . LYS A 1 104 ? 3.959 0.988 -12.893 1.00 84.94 104 LYS A O 1
ATOM 803 N N . ILE A 1 105 ? 3.487 0.540 -10.740 1.00 81.81 105 ILE A N 1
ATOM 804 C CA . ILE A 1 105 ? 4.132 -0.780 -10.698 1.00 81.81 105 ILE A CA 1
ATOM 805 C C . ILE A 1 105 ? 3.574 -1.703 -11.794 1.00 81.81 105 ILE A C 1
ATOM 807 O O . ILE A 1 105 ? 4.332 -2.210 -12.614 1.00 81.81 105 ILE A O 1
ATOM 811 N N . ASP A 1 106 ? 2.252 -1.834 -11.892 1.00 81.12 106 ASP A N 1
ATOM 812 C CA . ASP A 1 106 ? 1.631 -2.650 -12.940 1.00 81.12 106 ASP A CA 1
ATOM 813 C C . ASP A 1 106 ? 1.964 -2.125 -14.346 1.00 81.12 106 ASP A C 1
ATOM 815 O O . ASP A 1 106 ? 2.212 -2.903 -15.267 1.00 81.12 106 ASP A O 1
ATOM 819 N N . SER A 1 107 ? 2.001 -0.799 -14.528 1.00 81.31 107 SER A N 1
ATOM 820 C CA . SER A 1 107 ? 2.307 -0.193 -15.827 1.00 81.31 107 SER A CA 1
ATOM 821 C C . SER A 1 107 ? 3.724 -0.502 -16.306 1.00 81.31 107 SER A C 1
ATOM 823 O O . SER A 1 107 ? 3.902 -0.802 -17.487 1.00 81.31 107 SER A O 1
ATOM 825 N N . ILE A 1 108 ? 4.711 -0.491 -15.403 1.00 78.75 108 ILE A N 1
ATOM 826 C CA . ILE A 1 108 ? 6.096 -0.802 -15.758 1.00 78.75 108 ILE A CA 1
ATOM 827 C C . ILE A 1 108 ? 6.276 -2.301 -15.996 1.00 78.75 108 ILE A C 1
ATOM 829 O O . ILE A 1 108 ? 6.946 -2.687 -16.951 1.00 78.75 108 ILE A O 1
ATOM 833 N N . THR A 1 109 ? 5.605 -3.157 -15.220 1.00 76.44 109 THR A N 1
ATOM 834 C CA . THR A 1 109 ? 5.590 -4.603 -15.473 1.00 76.44 109 THR A CA 1
ATOM 835 C C . THR A 1 109 ? 5.008 -4.913 -16.851 1.00 76.44 109 THR A C 1
ATOM 837 O O . THR A 1 109 ? 5.642 -5.609 -17.639 1.00 76.44 109 THR A O 1
ATOM 840 N N . LEU A 1 110 ? 3.858 -4.324 -17.196 1.00 77.12 110 LEU A N 1
ATOM 841 C CA . LEU A 1 110 ? 3.243 -4.486 -18.516 1.00 77.12 110 LEU A CA 1
ATOM 842 C C . LEU A 1 110 ? 4.117 -3.941 -19.650 1.00 77.12 110 LEU A C 1
ATOM 844 O O . LEU A 1 110 ? 4.103 -4.496 -20.749 1.00 77.12 110 LEU A O 1
ATOM 848 N N . TYR A 1 111 ? 4.846 -2.848 -19.412 1.00 77.75 111 TYR A N 1
ATOM 849 C CA . TYR A 1 111 ? 5.788 -2.301 -20.383 1.00 77.75 111 TYR A CA 1
ATOM 850 C C . TYR A 1 111 ? 6.906 -3.304 -20.686 1.00 77.75 111 TYR A C 1
ATOM 852 O O . TYR A 1 111 ? 7.156 -3.597 -21.854 1.00 77.75 111 TYR A O 1
ATOM 860 N N . PHE A 1 112 ? 7.509 -3.898 -19.656 1.00 74.12 112 PHE A N 1
ATOM 861 C CA . PHE A 1 112 ? 8.560 -4.902 -19.820 1.00 74.12 112 PHE A CA 1
ATOM 862 C C . PHE A 1 112 ? 8.065 -6.232 -20.398 1.00 74.12 112 PHE A C 1
ATOM 864 O O . PHE A 1 112 ? 8.785 -6.863 -21.161 1.00 74.12 112 PHE A O 1
ATOM 871 N N . GLU A 1 113 ? 6.835 -6.653 -20.100 1.00 73.50 113 GLU A N 1
ATOM 872 C CA . GLU A 1 113 ? 6.252 -7.865 -20.696 1.00 73.50 113 GLU A CA 1
ATOM 873 C C . GLU A 1 113 ? 5.948 -7.715 -22.194 1.00 73.50 113 GLU A C 1
ATOM 875 O O . GLU A 1 113 ? 5.918 -8.705 -22.928 1.00 73.50 113 GLU A O 1
ATOM 880 N N . ARG A 1 114 ? 5.663 -6.490 -22.653 1.00 73.81 114 ARG A N 1
ATOM 881 C CA . ARG A 1 114 ? 5.225 -6.215 -24.032 1.00 73.81 114 ARG A CA 1
ATOM 882 C C . ARG A 1 114 ? 6.333 -5.728 -24.953 1.00 73.81 114 ARG A C 1
ATOM 884 O O . ARG A 1 114 ? 6.171 -5.828 -26.167 1.00 73.81 114 ARG A O 1
ATOM 891 N N . THR A 1 115 ? 7.409 -5.186 -24.398 1.00 68.50 115 THR A N 1
ATOM 892 C CA . THR A 1 115 ? 8.520 -4.618 -25.164 1.00 68.50 115 THR A CA 1
ATOM 893 C C . THR A 1 115 ? 9.622 -5.667 -25.263 1.00 68.50 115 THR A C 1
ATOM 895 O O . THR A 1 115 ? 10.062 -6.197 -24.246 1.00 68.50 115 THR A O 1
ATOM 898 N N . SER A 1 116 ? 10.071 -6.002 -26.476 1.00 60.97 116 SER A N 1
ATOM 899 C CA . SER A 1 116 ? 11.284 -6.811 -26.641 1.00 60.97 116 SER A CA 1
ATOM 900 C C . SER A 1 116 ? 12.478 -6.052 -26.048 1.00 60.97 116 SER A C 1
ATOM 902 O O . SER A 1 116 ? 12.532 -4.828 -26.142 1.00 60.97 116 SER A O 1
ATOM 904 N N . HIS A 1 117 ? 13.452 -6.752 -25.449 1.00 58.59 117 HIS A N 1
ATOM 905 C CA . HIS A 1 117 ? 14.599 -6.118 -24.766 1.00 58.59 117 HIS A CA 1
ATOM 906 C C . HIS A 1 117 ? 15.383 -5.112 -25.639 1.00 58.59 117 HIS A C 1
ATOM 908 O O . HIS A 1 117 ? 16.075 -4.251 -25.106 1.00 58.59 117 HIS A O 1
ATOM 914 N N . GLU A 1 118 ? 15.258 -5.187 -26.968 1.00 52.38 118 GLU A N 1
ATOM 915 C CA . GLU A 1 118 ? 15.916 -4.290 -27.926 1.00 52.38 118 GLU A CA 1
ATOM 916 C C . GLU A 1 118 ? 15.212 -2.925 -28.109 1.00 52.38 118 GLU A C 1
ATOM 918 O O . GLU A 1 118 ? 15.834 -1.996 -28.618 1.00 52.38 118 GLU A O 1
ATOM 923 N N . GLU A 1 119 ? 13.951 -2.763 -27.680 1.00 62.78 119 GLU A N 1
ATOM 924 C CA . GLU A 1 119 ? 13.145 -1.539 -27.884 1.00 62.78 119 GLU A CA 1
ATOM 925 C C . GLU A 1 119 ? 12.918 -0.711 -26.602 1.00 62.78 119 GLU A C 1
ATOM 927 O O . GLU A 1 119 ? 12.054 0.171 -26.559 1.00 62.78 119 GLU A O 1
ATOM 932 N N . LEU A 1 120 ? 13.693 -0.963 -25.543 1.00 68.88 120 LEU A N 1
ATOM 933 C CA . LEU A 1 120 ? 13.578 -0.205 -24.297 1.00 68.88 120 LEU A CA 1
ATOM 934 C C . LEU A 1 120 ? 13.879 1.284 -24.517 1.00 68.88 120 LEU A C 1
ATOM 936 O O . LEU A 1 120 ? 14.968 1.686 -24.927 1.00 68.88 120 LEU A O 1
ATOM 940 N N . SER A 1 121 ? 12.887 2.120 -24.218 1.00 79.81 121 SER A N 1
ATOM 941 C CA . SER A 1 121 ? 12.993 3.571 -24.314 1.00 79.81 121 SER A CA 1
ATOM 942 C C . SER A 1 121 ? 13.518 4.136 -22.998 1.00 79.81 121 SER A C 1
ATOM 944 O O . SER A 1 121 ? 12.790 4.200 -22.007 1.00 79.81 121 SER A O 1
ATOM 946 N N . TRP A 1 122 ? 14.770 4.599 -23.000 1.00 77.56 122 TRP A N 1
ATOM 947 C CA . TRP A 1 122 ? 15.377 5.293 -21.856 1.00 77.56 122 TRP A CA 1
ATOM 948 C C . TRP A 1 122 ? 14.557 6.513 -21.411 1.00 77.56 122 TRP A C 1
ATOM 950 O O . TRP A 1 122 ? 14.372 6.726 -20.220 1.00 77.56 122 TRP A O 1
ATOM 960 N N . GLU A 1 123 ? 13.972 7.251 -22.360 1.00 81.81 123 GLU A N 1
ATOM 961 C CA . GLU A 1 123 ? 13.092 8.392 -22.069 1.00 81.81 123 GLU A CA 1
ATOM 962 C C . GLU A 1 123 ? 11.833 7.974 -21.288 1.00 81.81 123 GLU A C 1
ATOM 964 O O . GLU A 1 123 ? 11.405 8.672 -20.366 1.00 81.81 123 GLU A O 1
ATOM 969 N N . TYR A 1 124 ? 11.241 6.821 -21.622 1.00 80.62 124 TYR A N 1
ATOM 970 C CA . TYR A 1 124 ? 10.101 6.285 -20.878 1.00 80.62 124 TYR A CA 1
ATOM 971 C C . TYR A 1 124 ? 10.495 5.883 -19.452 1.00 80.62 124 TYR A C 1
ATOM 973 O O . TYR A 1 124 ? 9.749 6.170 -18.516 1.00 80.62 124 TYR A O 1
ATOM 981 N N . LEU A 1 125 ? 11.658 5.251 -19.285 1.00 78.44 125 LEU A N 1
ATOM 982 C CA . LEU A 1 125 ? 12.146 4.768 -17.992 1.00 78.44 125 LEU A CA 1
ATOM 983 C C . LEU A 1 125 ? 12.523 5.925 -17.053 1.00 78.44 125 LEU A C 1
ATOM 985 O O . LEU A 1 125 ? 12.139 5.901 -15.885 1.00 78.44 125 LEU A O 1
ATOM 989 N N . ASP A 1 126 ? 13.162 6.977 -17.570 1.00 81.06 126 ASP A N 1
ATOM 990 C CA . ASP A 1 126 ? 13.455 8.199 -16.808 1.00 81.06 126 ASP A CA 1
ATOM 991 C C . ASP A 1 126 ? 12.170 8.893 -16.348 1.00 81.06 126 ASP A C 1
ATOM 993 O O . ASP A 1 126 ? 12.026 9.265 -15.179 1.00 81.06 126 ASP A O 1
ATOM 997 N N . LYS A 1 127 ? 11.195 9.028 -17.258 1.00 84.88 127 LYS A N 1
ATOM 998 C CA . LYS A 1 127 ? 9.893 9.602 -16.919 1.00 84.88 127 LYS A CA 1
ATOM 999 C C . LYS A 1 127 ? 9.171 8.755 -15.880 1.00 84.88 127 LYS A C 1
ATOM 1001 O O . LYS A 1 127 ? 8.621 9.314 -14.938 1.00 84.88 127 LYS A O 1
ATOM 1006 N N . PHE A 1 128 ? 9.171 7.432 -16.044 1.00 84.69 128 PHE A N 1
ATOM 1007 C CA . PHE A 1 128 ? 8.566 6.503 -15.096 1.00 84.69 128 PHE A CA 1
ATOM 1008 C C . PHE A 1 128 ? 9.181 6.642 -13.704 1.00 84.69 128 PHE A C 1
ATOM 1010 O O . PHE A 1 128 ? 8.435 6.712 -12.731 1.00 84.69 128 PHE A O 1
ATOM 1017 N N . SER A 1 129 ? 10.512 6.719 -13.617 1.00 82.75 129 SER A N 1
ATOM 1018 C CA . SER A 1 129 ? 11.230 6.881 -12.354 1.00 82.75 129 SER A CA 1
ATOM 1019 C C . SER A 1 129 ? 10.785 8.148 -11.619 1.00 82.75 129 SER A C 1
ATOM 1021 O O . SER A 1 129 ? 10.287 8.062 -10.498 1.00 82.75 129 SER A O 1
ATOM 1023 N N . ALA A 1 130 ? 10.829 9.310 -12.282 1.00 84.38 130 ALA A N 1
ATOM 1024 C CA . ALA A 1 130 ? 10.416 10.582 -11.679 1.00 84.38 130 ALA A CA 1
ATOM 1025 C C . ALA A 1 130 ? 8.947 10.563 -11.214 1.00 84.38 130 ALA A C 1
ATOM 1027 O O . ALA A 1 130 ? 8.610 10.948 -10.093 1.00 84.38 130 ALA A O 1
ATOM 1028 N N . ASP A 1 131 ? 8.068 10.050 -12.070 1.00 86.88 131 ASP A N 1
ATOM 1029 C CA . ASP A 1 131 ? 6.653 9.853 -11.782 1.00 86.88 131 ASP A CA 1
ATOM 1030 C C . ASP A 1 131 ? 6.419 8.911 -10.582 1.00 86.88 131 ASP A C 1
ATOM 1032 O O . ASP A 1 131 ? 5.466 9.079 -9.812 1.00 86.88 131 ASP A O 1
ATOM 1036 N N . PHE A 1 132 ? 7.239 7.867 -10.455 1.00 86.94 132 PHE A N 1
ATOM 1037 C CA . PHE A 1 132 ? 7.159 6.883 -9.384 1.00 86.94 132 PHE A CA 1
ATOM 1038 C C . PHE A 1 132 ? 7.652 7.462 -8.056 1.00 86.94 132 PHE A C 1
ATOM 1040 O O . PHE A 1 132 ? 6.984 7.266 -7.040 1.00 86.94 132 PHE A O 1
ATOM 1047 N N . GLU A 1 133 ? 8.743 8.230 -8.060 1.00 87.25 133 GLU A N 1
ATOM 1048 C CA . GLU A 1 133 ? 9.233 8.959 -6.884 1.00 87.25 133 GLU A CA 1
ATOM 1049 C C . GLU A 1 133 ? 8.181 9.933 -6.335 1.00 87.25 133 GLU A C 1
ATOM 1051 O O . GLU A 1 133 ? 7.958 9.999 -5.119 1.00 87.25 133 GLU A O 1
ATOM 1056 N N . GLU A 1 134 ? 7.478 10.653 -7.217 1.00 90.25 134 GLU A N 1
ATOM 1057 C CA . GLU A 1 134 ? 6.385 11.544 -6.820 1.00 90.25 134 GLU A CA 1
ATOM 1058 C C . GLU A 1 134 ? 5.224 10.757 -6.189 1.00 90.25 134 GLU A C 1
ATOM 1060 O O . GLU A 1 134 ? 4.734 11.107 -5.108 1.00 90.25 134 GLU A O 1
ATOM 1065 N N . ALA A 1 135 ? 4.798 9.664 -6.833 1.00 88.38 135 ALA A N 1
ATOM 1066 C CA . ALA A 1 135 ? 3.719 8.817 -6.330 1.00 88.38 135 ALA A CA 1
ATOM 1067 C C . ALA A 1 135 ? 4.064 8.177 -4.976 1.00 88.38 135 ALA A C 1
ATOM 1069 O O . ALA A 1 135 ? 3.227 8.167 -4.069 1.00 88.38 135 ALA A O 1
ATOM 1070 N N . HIS A 1 136 ? 5.297 7.688 -4.821 1.00 90.38 136 HIS A N 1
ATOM 1071 C CA . HIS A 1 136 ? 5.828 7.153 -3.568 1.00 90.38 136 HIS A CA 1
ATOM 1072 C C . HIS A 1 136 ? 5.798 8.212 -2.467 1.00 90.38 136 HIS A C 1
ATOM 1074 O O . HIS A 1 136 ? 5.177 7.995 -1.423 1.00 90.38 136 HIS A O 1
ATOM 1080 N N . SER A 1 137 ? 6.373 9.387 -2.730 1.00 90.50 137 SER A N 1
ATOM 1081 C CA . SER A 1 137 ? 6.428 10.493 -1.771 1.00 90.50 137 SER A CA 1
ATOM 1082 C C . SER A 1 137 ? 5.030 10.911 -1.313 1.00 90.50 137 SER A C 1
ATOM 1084 O O . SER A 1 137 ? 4.789 11.093 -0.116 1.00 90.50 137 SER A O 1
ATOM 1086 N N . LYS A 1 138 ? 4.072 11.002 -2.248 1.00 91.75 138 LYS A N 1
ATOM 1087 C CA . LYS A 1 138 ? 2.666 11.312 -1.950 1.00 91.75 138 LYS A CA 1
ATOM 1088 C C . LYS A 1 138 ? 2.017 10.226 -1.086 1.00 91.75 138 LYS A C 1
ATOM 1090 O O . LYS A 1 138 ? 1.327 10.557 -0.121 1.00 91.75 138 LYS A O 1
ATOM 1095 N N . ALA A 1 139 ? 2.242 8.948 -1.394 1.00 88.94 139 ALA A N 1
ATOM 1096 C CA . ALA A 1 139 ? 1.684 7.831 -0.632 1.00 88.94 139 ALA A CA 1
ATOM 1097 C C . ALA A 1 139 ? 2.230 7.769 0.798 1.00 88.94 139 ALA A C 1
ATOM 1099 O O . ALA A 1 139 ? 1.450 7.646 1.744 1.00 88.94 139 ALA A O 1
ATOM 1100 N N . ILE A 1 140 ? 3.543 7.923 0.978 1.00 91.25 140 ILE A N 1
ATOM 1101 C CA . ILE A 1 140 ? 4.160 7.958 2.308 1.00 91.25 140 ILE A CA 1
ATOM 1102 C C . ILE A 1 140 ? 3.654 9.157 3.110 1.00 91.25 140 ILE A C 1
ATOM 1104 O O . ILE A 1 140 ? 3.263 8.991 4.265 1.00 91.25 140 ILE A O 1
ATOM 1108 N N . ALA A 1 141 ? 3.581 10.342 2.498 1.00 91.81 141 ALA A N 1
ATOM 1109 C CA . ALA A 1 141 ? 3.072 11.534 3.166 1.00 91.81 141 ALA A CA 1
ATOM 1110 C C . ALA A 1 141 ? 1.617 11.367 3.632 1.00 91.81 141 ALA A C 1
ATOM 1112 O O . ALA A 1 141 ? 1.277 11.780 4.741 1.00 91.81 141 ALA A O 1
ATOM 1113 N N . GLU A 1 142 ? 0.747 10.763 2.818 1.00 91.12 142 GLU A N 1
ATOM 1114 C CA . GLU A 1 142 ? -0.658 10.573 3.191 1.00 91.12 142 GLU A CA 1
ATOM 1115 C C . GLU A 1 142 ? -0.839 9.510 4.283 1.00 91.12 142 GLU A C 1
ATOM 1117 O O . GLU A 1 142 ? -1.637 9.707 5.203 1.00 91.12 142 GLU A O 1
ATOM 1122 N N . ILE A 1 143 ? -0.048 8.433 4.247 1.00 88.31 143 ILE A N 1
ATOM 1123 C CA . ILE A 1 143 ? -0.036 7.426 5.314 1.00 88.31 143 ILE A CA 1
ATOM 1124 C C . ILE A 1 143 ? 0.470 8.038 6.634 1.00 88.31 143 ILE A C 1
ATOM 1126 O O . ILE A 1 143 ? -0.142 7.831 7.687 1.00 88.31 143 ILE A O 1
ATOM 1130 N N . ASP A 1 144 ? 1.546 8.829 6.588 1.00 89.19 144 ASP A N 1
ATOM 1131 C CA . ASP A 1 144 ? 2.191 9.400 7.777 1.00 89.19 144 ASP A CA 1
ATOM 1132 C C . ASP A 1 144 ? 1.326 10.465 8.472 1.00 89.19 144 ASP A C 1
ATOM 1134 O O . ASP A 1 144 ? 1.374 10.581 9.696 1.00 89.19 144 ASP A O 1
ATOM 1138 N N . LYS A 1 145 ? 0.442 11.173 7.751 1.00 88.38 145 LYS A N 1
ATOM 1139 C CA . LYS A 1 145 ? -0.539 12.102 8.358 1.00 88.38 145 LYS A CA 1
ATOM 1140 C C . LYS A 1 145 ? -1.476 11.435 9.371 1.00 88.38 145 LYS A C 1
ATOM 1142 O O . LYS A 1 145 ? -2.080 12.131 10.189 1.00 88.38 145 LYS A O 1
ATOM 1147 N N . ARG A 1 146 ? -1.685 10.117 9.271 1.00 79.94 146 ARG A N 1
ATOM 1148 C CA . ARG A 1 146 ? -2.738 9.388 10.004 1.00 79.94 146 ARG A CA 1
ATOM 1149 C C . ARG A 1 146 ? -2.207 8.246 10.877 1.00 79.94 146 ARG A C 1
ATOM 1151 O O . ARG A 1 146 ? -3.015 7.451 11.385 1.00 79.94 146 ARG A O 1
ATOM 1158 N N . LEU A 1 147 ? -0.887 8.143 11.032 1.00 80.00 147 LEU A N 1
ATOM 1159 C CA . LEU A 1 147 ? -0.203 7.209 11.939 1.00 80.00 147 LEU A CA 1
ATOM 1160 C C . LEU A 1 147 ? -0.081 7.758 13.368 1.00 80.00 147 LEU A C 1
ATOM 1162 O O . LEU A 1 147 ? -0.179 6.918 14.306 1.00 80.00 147 LEU A O 1
#

Foldseek 3Di:
DDPCDVVNVVVVVVVVVVVVVVVCVVVVVVVVVLLVLLLVLLVLLLVLLVQLVVLPLPVVSLLVVLVVVPLVVNRPCPSVVVCVVVLVSDDPQLSVLSVQLVVLSVVVVVVSVPDDSVPDDPVVSVVSNVSNVVSSVSNNVRSVVSD

Radius of gyration: 25.87 Å; chains: 1; bounding box: 70×26×74 Å

Organism: NCBI:txid1236180

pLDDT: mean 76.32, std 11.47, range [50.31, 91.81]

Sequence (147 aa):
MFDIQPTLMGSLLTASASLFGALVGAIVPQQIRVRNRRKNLRLALRSEINQIFLHELHVDVLAEFTEAGNLSQLLPTAVYHANAGQIGQLSSDEIEAIVTVYSKIDSITLYFERTSHEELSWEYLDKFSADFEEAHSKAIAEIDKRL

Secondary structure (DSSP, 8-state):
-----HHHHHHHHHHHHHHHHHHHHHHHHHHHHHHHHHHHHHHHHHHHHHHHHHT---HHHHHHHHHTT-GGGTS--HHHHHTHHHHTTS-HHHHHHHHHHHHHHHHHHHHHHHS-GGG--HHHHHHHHHHHHHHHHHHHHHHHTT-

=== Feature glossary ===
Legend for the data blocks above and below:

— What the protein is —

The amino-acid sequence is the protein's primary structure: the linear order of residues from the N-terminus to the C-terminus, written in one-letter code. Everything else here — the 3D coordinates, the secondary structure, the domain annotations — is ultimately a consequence of this string.

Functional annotations link the protein to curated databases. InterPro entries identify conserved domains and families by matching the sequence against member-database signatures (Pfam, PROSITE, CDD, …). Gene Ontology (GO) terms describe molecular function, biological process, and cellular component in a controlled vocabulary. CATH places the structure in a hierarchical fold classification (Class/Architecture/Topology/Homologous-superfamily). The organism is the source species.

— Where its atoms are —

Atomic coordinates in PDBx/mmCIF format — the same representation the Protein Data Bank distributes. Each line of the _atom_site loop places one backbone atom in Cartesian space (units: ångströms, origin: arbitrary).

The six renders are orthographic views along the three Cartesian axes in both directions. Representation (cartoon, sticks, or surface) and color scheme (sequence-rainbow or by-chain) vary across proteins so the training set covers all the common visualization conventions.

— Local backbone conformation —

Eight-state secondary structure (DSSP): H is the canonical α-helix, G the tighter 3₁₀-helix, I the wider π-helix; E/B are β-structure, T and S are turns and bends, and '-' is everything else. DSSP derives these from the pattern of main-chain N–H···O=C hydrogen bonds, not from the sequence.

Three-state secondary structure (P-SEA) collapses the eight DSSP classes into helix (a), strand (b), and coil (c). P-SEA assigns these from Cα geometry alone — distances and angles — without requiring backbone oxygens, so it works on any Cα trace.

φ (phi) and ψ (psi) are the two rotatable backbone dihedrals per residue: φ is the C(i-1)–N–Cα–C torsion, ψ is the N–Cα–C–N(i+1) torsion, both in degrees on (−180°, 180°]. α-helical residues cluster near (−60°, −45°); β-strand residues near (−120°, +130°). A Ramachandran plot is simply a scatter of (φ, ψ) for every residue.

— Global shape and packing —

The geometric summary reports three shape descriptors. Rg (radius of gyration) measures how spread out the Cα atoms are abo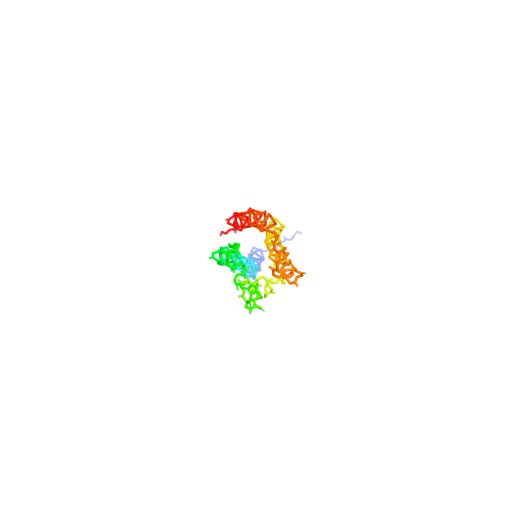ut their centre of mass; compact globular proteins have small Rg, elongated or unfolded ones large. Cα contacts (<8 Å, |i−j|>4) count long-range residue pairs in spatial proximity — high for tightly packed folds, near zero for rods or random coil. The bounding-box extents give the protein's footprint along x, y, z in Å.

SASA measures how much of the protein is reachable by solvent. It is computed by rolling a water-sized probe over the atomic surface and summing the exposed area (Å²). Per-residue SASA distinguishes core (buried, low SASA) from surface (exposed, high SASA) residues; total SASA is a whole-molecule size measure.

Plot images: a contact map (which residues are close in 3D, as an N×N binary image), a Ramachandran scatter (backbone torsion angles, revealing secondary-structure composition at a glance), and — for AlphaFold structures — a PAE heatmap (pairwise prediction confidence).

— Structural neighborhood —

A 3Di character summarizes, for each residue, the relative orientation of the Cα frame of its nearest spatial neighbor. Because it encodes fold topology rather than chemistry, 3Di alignments detect remote structural similarity that sequence alignment misses.

The Foldseek neighbor list gives the closest experimentally determined structures in the PDB, ranked by structural alignment. TM-score near 1 means near-identical fold; near 0.3 means only rough topology match. This is how one finds what a novel AlphaFold prediction most resembles in the solved-structure universe.

— Confidence and disorder —

For AlphaFold models, the B-factor field carries pLDDT — the model's own estimate of local accuracy on a 0–100 scale. Regions with pLDDT<50 should be treated as essentially unmodeled; they often correspond to intrinsically disordered segments.

Crystallographic B-factors measure how much each atom's electron density is smeared out, in Å². They rise in mobile loops and surface residues and fall in the buried interior. In AlphaFold models this column is repurposed to hold pLDDT instead.

Predicted Aligned Error (PAE) is an AlphaFold confidence matrix: entry (i, j) is the expected error in the position of residue j, in ångströms, when the prediction is superimposed on the true structure at residue i. Low PAE within a block of residues means that block is internally rigid and well-predicted; high PAE between two blocks means their relative placement is uncertain even if each block individually is confident.